Protein AF-A0ABD6XN65-F1 (afdb_monomer_lite)

Radius of gyration: 14.3 Å; chains: 1; bounding box: 35×32×40 Å

Structure (mmCIF, N/CA/C/O backbone):
data_AF-A0ABD6XN65-F1
#
_entry.id   AF-A0ABD6XN65-F1
#
loop_
_atom_site.group_PDB
_atom_site.id
_atom_site.type_symbol
_atom_site.label_atom_id
_atom_site.label_alt_id
_atom_site.label_comp_id
_atom_site.label_asym_id
_atom_site.label_entity_id
_atom_site.label_seq_id
_atom_site.pdbx_PDB_ins_code
_atom_site.Cartn_x
_atom_site.Cartn_y
_atom_site.Cartn_z
_atom_site.occupancy
_atom_site.B_iso_or_equiv
_atom_site.auth_seq_id
_atom_site.auth_comp_id
_atom_site.auth_asym_id
_atom_site.auth_atom_id
_atom_site.pdbx_PDB_model_num
ATOM 1 N N . MET A 1 1 ? -18.682 -6.498 2.756 1.00 56.56 1 MET A N 1
ATOM 2 C CA . MET A 1 1 ? -18.979 -5.204 3.403 1.00 56.56 1 MET A CA 1
ATOM 3 C C . MET A 1 1 ? -17.674 -4.754 4.012 1.00 56.56 1 MET A C 1
ATOM 5 O O . MET A 1 1 ? -17.098 -5.564 4.722 1.00 56.56 1 MET A O 1
ATOM 9 N N . ASN A 1 2 ? -17.198 -3.555 3.678 1.00 70.69 2 ASN A N 1
ATOM 10 C CA . ASN A 1 2 ? -16.018 -2.981 4.320 1.00 70.69 2 ASN A CA 1
ATOM 11 C C . ASN A 1 2 ? -16.346 -2.728 5.795 1.00 70.69 2 ASN A C 1
ATOM 13 O O . ASN A 1 2 ? -17.310 -2.018 6.089 1.00 70.69 2 ASN A O 1
ATOM 17 N N . ASN A 1 3 ? -15.586 -3.336 6.700 1.00 88.25 3 ASN A N 1
ATOM 18 C CA . ASN A 1 3 ? -15.797 -3.186 8.139 1.00 88.25 3 ASN A CA 1
ATOM 19 C C . ASN A 1 3 ? -14.872 -2.128 8.756 1.00 88.25 3 ASN A C 1
ATOM 21 O O . ASN A 1 3 ? -15.049 -1.751 9.918 1.00 88.25 3 ASN A O 1
ATOM 25 N N . ILE A 1 4 ? -13.886 -1.658 7.987 1.00 93.50 4 ILE A N 1
ATOM 26 C CA . ILE A 1 4 ? -12.987 -0.575 8.368 1.00 93.50 4 ILE A CA 1
ATOM 27 C C . ILE A 1 4 ? -13.673 0.751 8.041 1.00 93.50 4 ILE A C 1
ATOM 29 O O . ILE A 1 4 ? -14.127 0.991 6.923 1.00 93.50 4 ILE A O 1
ATOM 33 N N . SER A 1 5 ? -13.741 1.640 9.023 1.00 93.38 5 SER A N 1
ATOM 34 C CA . SER A 1 5 ? -14.416 2.934 8.907 1.00 93.38 5 SER A CA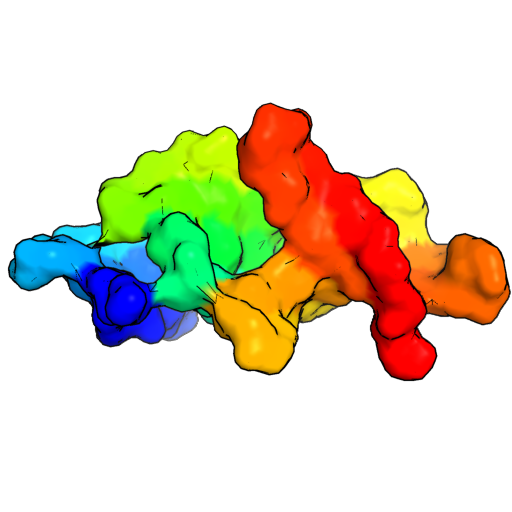 1
ATOM 35 C C . SER A 1 5 ? -13.549 4.059 9.456 1.00 93.38 5 SER A C 1
ATOM 37 O O . SER A 1 5 ? -12.683 3.835 10.296 1.00 93.38 5 SER A O 1
ATOM 39 N N . GLY A 1 6 ? -13.758 5.282 8.966 1.00 92.56 6 GLY A N 1
ATOM 40 C CA . GLY A 1 6 ? -13.104 6.472 9.520 1.00 92.56 6 GLY A CA 1
ATOM 41 C C . GLY A 1 6 ? -11.572 6.466 9.458 1.00 92.56 6 GLY A C 1
ATOM 42 O O . GLY A 1 6 ? -10.951 7.144 10.276 1.00 92.56 6 GLY A O 1
ATOM 43 N N . LEU A 1 7 ? -10.963 5.716 8.525 1.00 95.44 7 LEU A N 1
ATOM 44 C CA . LEU A 1 7 ? -9.510 5.710 8.361 1.00 95.44 7 LEU A CA 1
ATOM 45 C C . LEU A 1 7 ? -9.017 7.135 8.091 1.00 95.44 7 LEU A C 1
ATOM 47 O O . LEU A 1 7 ? -9.386 7.750 7.093 1.00 95.44 7 LEU A O 1
ATOM 51 N N . THR A 1 8 ? -8.160 7.630 8.976 1.00 95.81 8 THR A N 1
ATOM 52 C CA . THR A 1 8 ? -7.618 8.984 8.924 1.00 95.81 8 THR A CA 1
ATOM 53 C C . THR A 1 8 ? -6.123 8.95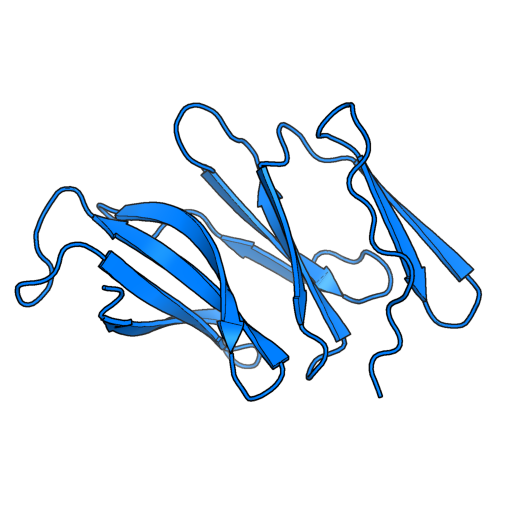2 9.220 1.00 95.81 8 THR A C 1
ATOM 55 O O . THR A 1 8 ? -5.694 8.374 10.219 1.00 95.81 8 THR A O 1
ATOM 58 N N . LEU A 1 9 ? -5.330 9.599 8.364 1.00 95.25 9 LEU A N 1
ATOM 59 C CA . LEU A 1 9 ? -3.932 9.927 8.639 1.00 95.25 9 LEU A CA 1
ATOM 60 C C . LEU A 1 9 ? -3.878 11.257 9.397 1.00 95.25 9 LEU A C 1
ATOM 62 O O . LEU A 1 9 ? -4.410 12.263 8.926 1.00 95.25 9 LEU A O 1
ATOM 66 N N . LEU A 1 10 ? -3.253 11.268 10.572 1.00 92.81 10 LEU A N 1
ATOM 67 C CA . LEU A 1 10 ? -3.107 12.483 11.366 1.00 92.81 10 LEU A CA 1
ATOM 68 C C . LEU A 1 10 ? -2.086 13.441 10.736 1.00 92.81 10 LEU A C 1
ATOM 70 O O . LEU A 1 10 ? -1.177 13.040 10.012 1.00 92.81 10 LEU A O 1
ATOM 74 N N . ALA A 1 11 ? -2.207 14.730 11.067 1.00 84.31 11 ALA A N 1
ATOM 75 C CA . ALA A 1 11 ? -1.371 15.799 10.510 1.00 84.31 11 ALA A CA 1
ATOM 76 C C . ALA A 1 11 ? 0.138 15.625 10.775 1.00 84.31 11 ALA A C 1
ATOM 78 O O . ALA A 1 11 ? 0.957 16.203 10.070 1.00 84.31 11 ALA A O 1
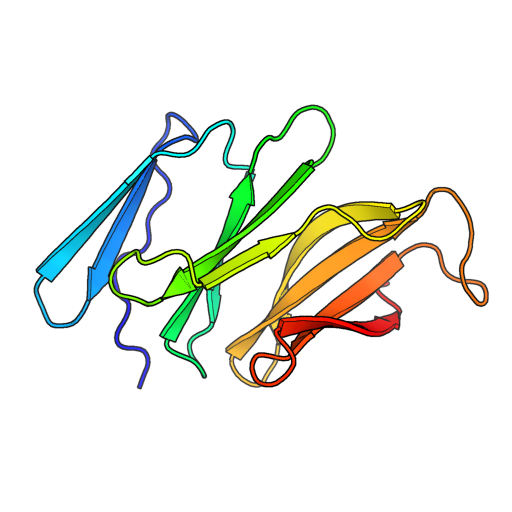ATOM 79 N N . ASN A 1 12 ? 0.506 14.817 11.773 1.00 84.69 12 ASN A N 1
ATOM 80 C CA . ASN A 1 12 ? 1.893 14.475 12.085 1.00 84.69 12 ASN A CA 1
ATOM 81 C C . ASN A 1 12 ? 2.518 13.465 11.102 1.00 84.69 12 ASN A C 1
ATOM 83 O O . ASN A 1 12 ? 3.662 13.070 11.322 1.00 84.69 12 ASN A O 1
ATOM 87 N N . GLN A 1 13 ? 1.757 12.984 10.107 1.00 88.06 13 GLN A N 1
ATOM 88 C CA . GLN A 1 13 ? 2.174 11.987 9.111 1.00 88.06 13 GLN A CA 1
ATOM 89 C C . GLN A 1 13 ? 2.865 10.763 9.722 1.00 88.06 13 GLN A C 1
ATOM 91 O O . GLN A 1 13 ? 3.763 10.164 9.142 1.00 88.06 13 GLN A O 1
ATOM 96 N N . SER A 1 14 ? 2.480 10.400 10.937 1.00 93.31 14 SER A N 1
ATOM 97 C CA . SER A 1 14 ? 3.070 9.273 11.656 1.00 93.31 14 SER A CA 1
ATOM 98 C C . SER A 1 14 ? 2.023 8.440 12.360 1.00 93.31 14 SER A C 1
ATOM 100 O O . SER A 1 14 ? 2.310 7.320 12.747 1.00 93.31 14 SER A O 1
ATOM 102 N N . THR A 1 15 ? 0.792 8.921 12.498 1.00 95.69 15 THR A N 1
ATOM 103 C CA . THR A 1 15 ? -0.263 8.174 13.176 1.00 95.69 15 THR A CA 1
ATOM 104 C C . THR A 1 15 ? -1.470 8.010 12.272 1.00 95.69 15 THR A C 1
ATOM 106 O O . THR A 1 15 ? -1.969 8.984 11.712 1.00 95.69 15 THR A O 1
ATOM 109 N N . ILE A 1 16 ? -1.966 6.781 12.173 1.00 97.31 16 ILE A N 1
ATOM 110 C CA . ILE A 1 16 ? -3.248 6.466 11.546 1.00 97.31 16 ILE A CA 1
ATOM 111 C C . ILE A 1 16 ? -4.250 6.032 12.604 1.00 97.31 16 ILE A C 1
ATOM 113 O O . ILE A 1 16 ? -3.890 5.371 13.580 1.00 97.31 16 ILE A O 1
ATOM 117 N N . GLN A 1 17 ? -5.508 6.399 12.394 1.00 97.31 17 GLN A N 1
ATOM 118 C CA . GLN A 1 17 ? -6.635 6.006 13.232 1.00 97.31 17 GLN A CA 1
ATOM 119 C C . GLN A 1 17 ? -7.744 5.443 12.361 1.00 97.31 17 GLN A C 1
ATOM 121 O O . GLN A 1 17 ? -7.976 5.947 11.264 1.00 97.31 17 GLN A O 1
ATOM 126 N N . TRP A 1 18 ? -8.420 4.404 12.836 1.00 97.69 18 TRP A N 1
ATOM 127 C CA . TRP A 1 18 ? -9.566 3.820 12.148 1.00 97.69 18 TRP A CA 1
ATOM 128 C C . TRP A 1 18 ? -10.491 3.116 13.140 1.00 97.69 18 TRP A C 1
ATOM 130 O O . TRP A 1 18 ? -10.098 2.782 14.255 1.00 97.69 18 TRP A O 1
ATOM 140 N N . GLY A 1 19 ? -11.734 2.899 12.730 1.00 97.00 19 GLY A N 1
ATOM 141 C CA . GLY A 1 19 ? -12.708 2.084 13.440 1.00 97.00 19 GLY A CA 1
ATOM 142 C C . GLY A 1 19 ? -12.861 0.713 12.790 1.00 97.00 19 GLY A C 1
ATOM 143 O O . GLY A 1 19 ? -12.864 0.608 11.563 1.00 97.00 19 GLY A O 1
ATOM 144 N N . PHE A 1 20 ? -13.039 -0.328 13.597 1.00 95.62 20 PHE A N 1
ATOM 145 C CA . PHE A 1 20 ? -13.381 -1.673 13.140 1.00 95.62 20 PHE A CA 1
ATOM 146 C C . PHE A 1 20 ? -14.298 -2.347 14.163 1.00 95.62 20 PHE A C 1
ATOM 148 O O . PHE A 1 20 ? -13.988 -2.381 15.349 1.00 95.62 20 PHE A O 1
ATOM 155 N N . MET A 1 21 ? -15.454 -2.852 13.715 1.00 92.00 21 MET A N 1
ATOM 156 C CA . MET A 1 21 ? -16.453 -3.520 14.574 1.00 92.00 21 MET A CA 1
ATOM 157 C C . MET A 1 21 ? -16.890 -2.702 15.810 1.00 92.00 21 MET A C 1
ATOM 159 O O . MET A 1 21 ? -17.224 -3.259 16.851 1.00 92.00 21 MET A O 1
ATOM 163 N N . GLY A 1 22 ? -16.912 -1.370 15.692 1.00 88.56 22 GLY A N 1
ATOM 164 C CA . GLY A 1 22 ? -17.289 -0.459 16.782 1.00 88.56 22 GLY A CA 1
ATOM 165 C C . GLY A 1 22 ? -16.154 -0.108 17.751 1.00 88.56 22 GLY A C 1
ATOM 166 O O . GLY A 1 22 ? -16.356 0.725 18.631 1.00 88.56 22 GLY A O 1
ATOM 167 N N . GLU A 1 23 ? -14.965 -0.679 17.569 1.00 94.31 23 GLU A N 1
ATOM 168 C CA . GLU A 1 23 ? -13.759 -0.338 18.322 1.00 94.31 23 GLU A CA 1
ATOM 169 C C . GLU A 1 23 ? -12.873 0.626 17.527 1.00 94.31 23 GLU A C 1
ATOM 171 O O . GLU A 1 23 ? -12.837 0.582 16.296 1.00 94.31 23 GLU A O 1
ATOM 176 N N . ALA A 1 24 ? -12.157 1.504 18.230 1.00 96.00 24 ALA A N 1
ATOM 177 C CA . ALA A 1 24 ? -11.206 2.434 17.635 1.00 96.00 24 ALA A CA 1
ATOM 178 C C . ALA A 1 24 ? -9.775 1.909 17.789 1.00 96.00 24 ALA A C 1
ATOM 180 O O . ALA A 1 24 ? -9.349 1.539 18.883 1.00 96.00 24 ALA A O 1
ATOM 181 N N . PHE A 1 25 ? -9.025 1.940 16.696 1.00 97.38 25 PHE A N 1
ATOM 182 C CA . PHE A 1 25 ? -7.641 1.504 16.616 1.00 97.38 25 PHE A CA 1
ATOM 183 C C . PHE A 1 25 ? -6.744 2.666 16.200 1.00 97.38 25 PHE A C 1
ATOM 185 O O . PHE A 1 25 ? -7.155 3.592 15.496 1.00 97.38 25 PHE A O 1
ATOM 192 N N . THR A 1 26 ? -5.494 2.607 16.647 1.00 96.88 26 THR A N 1
ATOM 193 C CA . THR A 1 26 ? -4.461 3.582 16.311 1.00 96.88 26 THR A CA 1
ATOM 194 C C . THR A 1 26 ? -3.146 2.859 16.079 1.00 96.88 26 THR A C 1
ATOM 196 O O . THR A 1 26 ? -2.819 1.908 16.790 1.00 96.88 26 THR A O 1
ATOM 199 N N . LEU A 1 27 ? -2.370 3.324 15.106 1.00 96.75 27 LEU A N 1
ATOM 200 C CA . LEU A 1 27 ? -1.028 2.818 14.840 1.00 96.75 27 LEU A CA 1
ATOM 201 C C . LEU A 1 27 ? -0.106 3.984 14.513 1.00 96.75 27 LEU A C 1
ATOM 203 O O . LEU A 1 27 ? -0.455 4.844 13.706 1.00 96.75 27 LEU A O 1
ATOM 207 N N . THR A 1 28 ? 1.071 3.988 15.137 1.00 96.12 28 THR A N 1
ATOM 208 C CA . THR A 1 28 ? 2.118 4.973 14.869 1.00 96.12 28 THR A CA 1
ATOM 209 C C . THR A 1 28 ? 3.266 4.320 14.104 1.00 96.12 28 THR A C 1
ATOM 211 O O . THR A 1 28 ? 3.813 3.309 14.541 1.00 96.12 28 THR A O 1
ATOM 214 N N . LEU A 1 29 ? 3.631 4.915 12.973 1.00 94.44 29 LEU A N 1
ATOM 215 C CA . LEU A 1 29 ? 4.728 4.549 12.083 1.00 94.44 29 LEU A CA 1
ATOM 216 C C . LEU A 1 29 ? 5.531 5.806 11.721 1.00 94.44 29 LEU A C 1
ATOM 218 O O . LEU A 1 29 ? 5.092 6.929 11.948 1.00 94.44 29 LEU A O 1
ATOM 222 N N . SER A 1 30 ? 6.731 5.636 11.175 1.00 93.12 30 SER A N 1
ATOM 223 C CA . SER A 1 30 ? 7.587 6.771 10.817 1.00 93.12 30 SER A CA 1
ATOM 224 C C . SER A 1 30 ? 7.327 7.211 9.381 1.00 93.12 30 SER A C 1
ATOM 226 O O . SER A 1 30 ? 7.413 6.378 8.486 1.00 93.12 30 SER A O 1
ATOM 228 N N . GLY A 1 31 ? 7.066 8.502 9.156 1.00 94.38 31 GLY A N 1
ATOM 229 C CA . GLY A 1 31 ? 7.018 9.099 7.815 1.00 94.38 31 GLY A CA 1
ATOM 230 C C . GLY A 1 31 ? 6.008 8.435 6.878 1.00 94.38 31 GLY A C 1
ATOM 231 O O . GLY A 1 31 ? 6.388 7.968 5.807 1.00 94.38 31 GLY A O 1
ATOM 232 N N . ILE A 1 32 ? 4.745 8.352 7.299 1.00 97.38 32 ILE A N 1
ATOM 233 C CA . ILE A 1 32 ? 3.640 7.824 6.496 1.00 97.38 32 ILE A CA 1
ATOM 234 C C . ILE A 1 32 ? 3.381 8.765 5.318 1.00 97.38 32 ILE A C 1
ATOM 236 O O . ILE A 1 32 ? 3.035 9.932 5.503 1.00 97.38 32 ILE A O 1
ATOM 240 N N . ASP A 1 33 ? 3.507 8.227 4.111 1.00 97.06 33 ASP A N 1
ATOM 241 C CA . ASP A 1 33 ? 3.210 8.928 2.866 1.00 97.06 33 ASP A CA 1
ATOM 242 C C . ASP A 1 33 ? 1.745 8.768 2.466 1.00 97.06 33 ASP A C 1
ATOM 244 O O . ASP A 1 33 ? 1.040 9.743 2.206 1.00 97.06 33 ASP A O 1
ATOM 248 N N . GLN A 1 34 ? 1.271 7.522 2.452 1.00 97.56 34 GLN A N 1
ATOM 249 C CA . GLN A 1 34 ? -0.067 7.194 1.989 1.00 97.56 34 GLN A CA 1
ATOM 250 C C . GLN A 1 34 ? -0.625 5.987 2.729 1.00 97.56 34 GLN A C 1
ATOM 252 O O . GLN A 1 34 ? 0.095 5.065 3.109 1.00 97.56 34 GLN A O 1
ATOM 257 N N . VAL A 1 35 ? -1.945 5.984 2.891 1.00 97.94 35 VAL A N 1
ATOM 258 C CA . VAL A 1 35 ? -2.690 4.903 3.524 1.00 97.94 35 VAL A CA 1
ATOM 259 C C . VAL A 1 35 ? -3.939 4.632 2.706 1.00 97.94 35 VAL A C 1
ATOM 261 O O . VAL A 1 35 ? -4.656 5.576 2.378 1.00 97.94 35 VAL A O 1
ATOM 264 N N . LEU A 1 36 ? -4.212 3.369 2.384 1.00 97.88 36 LEU A N 1
ATOM 265 C CA . LEU A 1 36 ? -5.439 2.961 1.701 1.00 97.88 36 LEU A CA 1
ATOM 266 C C . LEU A 1 36 ? -6.031 1.703 2.332 1.00 97.88 36 LEU A C 1
ATOM 268 O O . LEU A 1 36 ? -5.308 0.828 2.809 1.00 97.88 36 LEU A O 1
ATOM 272 N N . VAL A 1 37 ? -7.360 1.618 2.304 1.00 97.62 37 VAL A N 1
ATOM 273 C CA . VAL A 1 37 ? -8.099 0.417 2.699 1.00 97.62 37 VAL A CA 1
ATOM 274 C C . VAL A 1 37 ? -8.290 -0.470 1.479 1.00 97.62 37 VAL A C 1
ATOM 276 O O . VAL A 1 37 ? -8.768 -0.018 0.440 1.00 97.62 37 VAL A O 1
ATOM 279 N N . ASP A 1 38 ? -7.960 -1.743 1.641 1.00 96.81 38 ASP A N 1
ATOM 280 C CA . ASP A 1 38 ? -8.410 -2.803 0.758 1.00 96.81 38 ASP A CA 1
ATOM 281 C C . ASP A 1 38 ? -9.734 -3.354 1.283 1.00 96.81 38 ASP A C 1
ATOM 283 O O . ASP A 1 38 ? -9.777 -4.184 2.195 1.00 96.81 38 ASP A O 1
ATOM 287 N N . GLU A 1 39 ? -10.833 -2.847 0.732 1.00 93.62 39 GLU A N 1
ATOM 288 C CA . GLU A 1 39 ? -12.175 -3.157 1.230 1.00 93.62 39 GLU A CA 1
ATOM 289 C C . GLU A 1 39 ? -12.577 -4.606 0.956 1.00 93.62 39 GLU A C 1
ATOM 291 O O . GLU A 1 39 ? -13.440 -5.159 1.636 1.00 93.62 39 GLU A O 1
ATOM 296 N N . SER A 1 40 ? -11.978 -5.220 -0.066 1.00 93.06 40 SER A N 1
ATOM 297 C CA . SER A 1 40 ? -12.293 -6.594 -0.449 1.00 93.06 40 SER A CA 1
ATOM 298 C C . SER A 1 40 ? -11.746 -7.614 0.556 1.00 93.06 40 SER A C 1
ATOM 300 O O . SER A 1 40 ? -12.307 -8.703 0.697 1.00 93.06 40 SER A O 1
ATOM 302 N N . ARG A 1 41 ? -10.672 -7.248 1.272 1.00 93.94 41 ARG A N 1
ATOM 303 C CA . ARG A 1 41 ? -9.913 -8.127 2.173 1.00 93.94 41 ARG A CA 1
ATOM 304 C C . ARG A 1 41 ? -9.849 -7.636 3.623 1.00 93.94 41 ARG A C 1
ATOM 306 O O . ARG A 1 41 ? -9.222 -8.307 4.439 1.00 93.94 41 ARG A O 1
ATOM 313 N N . ASP A 1 42 ? -10.478 -6.502 3.946 1.00 94.44 42 ASP A N 1
ATOM 314 C CA . ASP A 1 42 ? -10.387 -5.828 5.254 1.00 94.44 42 ASP A CA 1
ATOM 315 C C . ASP A 1 42 ? -8.913 -5.625 5.698 1.00 94.44 42 ASP A C 1
ATOM 317 O O . ASP A 1 42 ? -8.520 -5.906 6.839 1.00 94.44 42 ASP A O 1
ATOM 321 N N . LEU A 1 43 ? -8.073 -5.150 4.768 1.00 97.19 43 LEU A N 1
ATOM 322 C CA . LEU A 1 43 ? -6.660 -4.830 5.010 1.00 97.19 43 LEU A CA 1
ATOM 323 C C . LEU A 1 43 ? -6.416 -3.324 4.914 1.00 97.19 43 LEU A C 1
ATOM 325 O O . LEU A 1 43 ? -7.115 -2.613 4.195 1.00 97.19 43 LEU A O 1
ATOM 329 N N . ILE A 1 44 ? -5.376 -2.843 5.592 1.00 98.31 44 ILE A N 1
ATOM 330 C CA . ILE A 1 44 ? -4.887 -1.469 5.446 1.00 98.31 44 ILE A CA 1
ATOM 331 C C . ILE A 1 44 ? -3.452 -1.535 4.937 1.00 98.31 44 ILE A C 1
ATOM 333 O O . ILE A 1 44 ? -2.595 -2.199 5.525 1.00 98.31 44 ILE A O 1
ATOM 337 N N . PHE A 1 45 ? -3.214 -0.843 3.829 1.00 98.56 45 PHE A N 1
ATOM 338 C CA . PHE A 1 45 ? -1.916 -0.704 3.191 1.00 98.56 45 PHE A CA 1
ATOM 339 C C . PHE A 1 45 ? -1.346 0.660 3.546 1.00 98.56 45 PHE A C 1
ATOM 341 O O . PHE A 1 45 ? -2.051 1.668 3.478 1.00 98.56 45 PHE A O 1
ATOM 348 N N . ILE A 1 46 ? -0.076 0.683 3.929 1.00 98.56 46 ILE A N 1
ATOM 349 C CA . ILE A 1 46 ? 0.602 1.872 4.429 1.00 98.56 46 ILE A CA 1
ATOM 350 C C . ILE A 1 46 ? 1.940 1.981 3.708 1.00 98.56 46 ILE A C 1
ATOM 352 O O . ILE A 1 46 ? 2.788 1.104 3.862 1.00 98.56 46 ILE A O 1
ATOM 356 N N . LEU A 1 47 ? 2.131 3.051 2.942 1.00 98.56 47 LEU A N 1
ATOM 357 C CA . LEU A 1 47 ? 3.454 3.470 2.494 1.00 98.56 47 LEU A CA 1
ATOM 358 C C . LEU A 1 47 ? 4.051 4.371 3.568 1.00 98.56 47 LEU A C 1
ATOM 360 O O . LEU A 1 47 ? 3.460 5.394 3.922 1.00 98.56 47 LEU A O 1
ATOM 364 N N . ASP A 1 48 ? 5.198 3.980 4.107 1.00 97.44 48 ASP A N 1
ATOM 365 C CA . ASP A 1 48 ? 5.873 4.696 5.180 1.00 97.44 48 ASP A CA 1
ATOM 366 C C . ASP A 1 48 ? 7.394 4.737 4.989 1.00 97.44 48 ASP A C 1
ATOM 368 O O . ASP A 1 48 ? 7.923 4.326 3.954 1.00 97.44 48 ASP A O 1
ATOM 372 N N . GLN A 1 4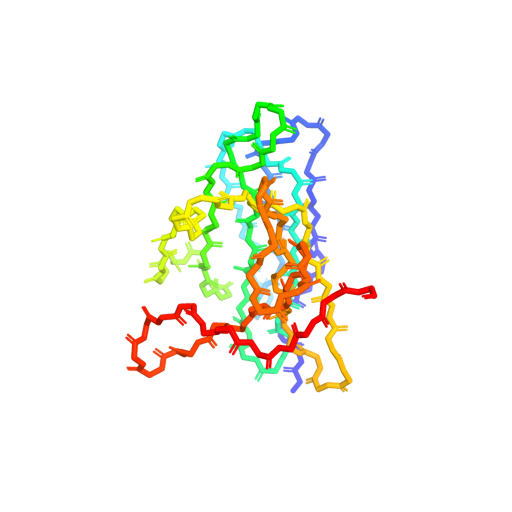9 ? 8.090 5.316 5.970 1.00 96.69 49 GLN A N 1
ATOM 373 C CA . GLN A 1 49 ? 9.516 5.640 5.895 1.00 96.69 49 GLN A CA 1
ATOM 374 C C . GLN A 1 49 ? 9.842 6.519 4.683 1.00 96.69 49 GLN A C 1
ATOM 376 O O . GLN A 1 49 ? 10.818 6.299 3.976 1.00 96.69 49 GLN A O 1
ATOM 381 N N . LYS A 1 50 ? 8.987 7.508 4.411 1.00 93.75 50 LYS A N 1
ATOM 382 C CA . LYS A 1 50 ? 9.192 8.415 3.289 1.00 93.75 50 LYS A CA 1
ATOM 383 C C . LYS A 1 50 ? 10.386 9.335 3.530 1.00 93.75 50 LYS A C 1
ATOM 385 O O . LYS A 1 50 ? 10.341 10.187 4.417 1.00 93.75 50 LYS A O 1
ATOM 390 N N . GLU A 1 51 ? 11.378 9.233 2.653 1.00 90.06 51 GLU A N 1
ATOM 391 C CA . GLU A 1 51 ? 12.352 10.297 2.412 1.00 90.06 51 GLU A CA 1
ATOM 392 C C . GLU A 1 51 ? 12.004 11.020 1.102 1.00 90.06 51 GLU A C 1
ATOM 394 O O . GLU A 1 51 ? 11.168 11.925 1.080 1.00 90.06 51 GLU A O 1
ATOM 399 N N . SER A 1 52 ? 12.589 10.582 -0.016 1.00 92.25 52 SER A N 1
ATOM 400 C CA . SER A 1 52 ? 12.204 11.033 -1.361 1.00 92.25 52 SER A CA 1
ATOM 401 C C . SER A 1 52 ? 11.009 10.241 -1.900 1.00 92.25 52 SER A C 1
ATOM 403 O O . SER A 1 52 ? 10.035 10.823 -2.381 1.00 92.25 52 SER A O 1
ATOM 405 N N . LEU A 1 53 ? 11.070 8.919 -1.752 1.00 96.06 53 LEU A N 1
ATOM 406 C CA . LEU A 1 53 ? 10.008 7.952 -1.997 1.00 96.06 53 LEU A CA 1
ATOM 407 C C . LEU A 1 53 ? 9.825 7.083 -0.742 1.00 96.06 53 LEU A C 1
ATOM 409 O O . LEU A 1 53 ? 10.751 6.994 0.067 1.00 96.06 53 LEU A O 1
ATOM 413 N N . PRO A 1 54 ? 8.656 6.452 -0.549 1.00 97.62 54 PRO A N 1
ATOM 414 C CA . PRO A 1 54 ? 8.465 5.485 0.525 1.00 97.62 54 PRO A CA 1
ATOM 415 C C . PRO A 1 54 ? 9.402 4.283 0.390 1.00 97.62 54 PRO A C 1
ATOM 417 O O . PRO A 1 54 ? 9.502 3.665 -0.673 1.00 97.62 54 PRO A O 1
ATOM 420 N N . GLU A 1 55 ? 10.055 3.922 1.489 1.00 97.44 55 GLU A N 1
ATOM 421 C CA . GLU A 1 55 ? 11.000 2.799 1.539 1.00 97.44 55 GLU A CA 1
ATOM 422 C C . GLU A 1 55 ? 10.367 1.516 2.073 1.00 97.44 55 GLU A C 1
ATOM 424 O O . GLU A 1 55 ? 10.964 0.436 2.009 1.00 97.44 55 GLU A O 1
ATOM 429 N N . ARG A 1 56 ? 9.136 1.614 2.583 1.00 98.19 56 ARG A N 1
ATOM 430 C CA . ARG A 1 56 ? 8.427 0.475 3.138 1.00 98.19 56 ARG A CA 1
ATOM 431 C C . ARG A 1 56 ? 6.942 0.504 2.807 1.00 98.19 56 ARG A C 1
ATOM 433 O O . ARG A 1 56 ? 6.273 1.531 2.877 1.00 98.19 56 ARG A O 1
ATOM 440 N N . LEU A 1 57 ? 6.440 -0.679 2.469 1.00 98.69 57 LEU A N 1
ATOM 441 C CA . LEU A 1 57 ? 5.023 -0.995 2.428 1.00 98.69 57 LEU A CA 1
ATOM 442 C C . LEU A 1 57 ? 4.700 -1.892 3.620 1.00 98.69 57 LEU A C 1
ATOM 444 O O . LEU A 1 57 ? 5.164 -3.032 3.682 1.00 98.69 57 LEU A O 1
ATOM 448 N N . THR A 1 58 ? 3.870 -1.403 4.532 1.00 98.44 58 THR A N 1
ATOM 449 C CA . THR A 1 58 ? 3.335 -2.173 5.656 1.00 98.44 58 THR A CA 1
ATOM 450 C C . THR A 1 58 ? 1.885 -2.552 5.371 1.00 98.44 58 THR A C 1
ATOM 452 O O . THR A 1 58 ? 1.074 -1.701 5.011 1.00 98.44 58 THR A O 1
ATOM 455 N N . ILE A 1 59 ? 1.546 -3.830 5.548 1.00 98.38 59 ILE A N 1
ATOM 456 C CA . ILE A 1 59 ? 0.176 -4.339 5.409 1.00 98.38 59 ILE A CA 1
ATOM 457 C C . ILE A 1 59 ? -0.284 -4.843 6.770 1.00 98.38 59 ILE A C 1
ATOM 459 O O . ILE A 1 59 ? 0.332 -5.744 7.350 1.00 98.38 59 ILE A O 1
ATOM 463 N N . ILE A 1 60 ? -1.375 -4.275 7.273 1.00 98.25 60 ILE A N 1
ATOM 464 C CA . ILE A 1 60 ? -2.005 -4.676 8.532 1.00 98.25 60 ILE A CA 1
ATOM 465 C C . ILE A 1 60 ? -3.410 -5.214 8.264 1.00 98.25 60 ILE A C 1
ATOM 467 O O . ILE A 1 60 ? -4.059 -4.854 7.281 1.00 98.25 60 ILE A O 1
ATOM 471 N N . ASN A 1 61 ? -3.893 -6.070 9.158 1.00 97.06 61 ASN A N 1
ATOM 472 C CA . ASN A 1 61 ? -5.316 -6.388 9.201 1.00 97.06 61 ASN A CA 1
ATOM 473 C C . ASN A 1 61 ? -6.113 -5.254 9.875 1.00 97.06 61 ASN A C 1
ATOM 475 O O . ASN A 1 61 ? -5.544 -4.348 10.487 1.00 97.06 61 ASN A O 1
ATOM 479 N N . ALA A 1 62 ? -7.441 -5.352 9.834 1.00 96.06 62 ALA A N 1
ATOM 480 C CA . ALA A 1 62 ? -8.346 -4.381 10.447 1.00 96.06 62 ALA A CA 1
ATOM 481 C C . ALA A 1 62 ? -8.183 -4.180 11.972 1.00 96.06 62 ALA A C 1
ATOM 483 O O . ALA A 1 62 ? -8.699 -3.210 12.513 1.00 96.06 62 ALA A O 1
ATOM 484 N N . GLN A 1 63 ? -7.466 -5.062 12.675 1.00 96.31 63 GLN A N 1
ATOM 485 C CA . GLN A 1 63 ? -7.186 -4.948 14.116 1.00 96.31 63 GLN A CA 1
ATOM 486 C C . GLN A 1 63 ? -5.797 -4.353 14.400 1.00 96.31 63 GLN A C 1
ATOM 488 O O . GLN A 1 63 ? -5.364 -4.304 15.548 1.00 96.31 63 GLN A O 1
ATOM 493 N N . GLY A 1 64 ? -5.062 -3.940 13.364 1.00 96.12 64 GLY A N 1
ATOM 494 C CA . GLY A 1 64 ? -3.741 -3.322 13.501 1.00 96.12 64 GLY A CA 1
ATOM 495 C C . GLY A 1 64 ? -2.584 -4.312 13.585 1.00 96.12 64 GLY A C 1
ATOM 496 O O . GLY A 1 64 ? -1.438 -3.900 13.763 1.00 96.12 64 GLY A O 1
ATOM 497 N N . LYS A 1 65 ? -2.838 -5.617 13.430 1.00 96.94 65 LYS A N 1
ATOM 498 C CA . LYS A 1 65 ? -1.770 -6.617 13.372 1.00 96.94 65 LYS A CA 1
ATOM 499 C C . LYS A 1 65 ? -1.050 -6.511 12.032 1.00 96.94 65 LYS A C 1
ATOM 501 O O . LYS A 1 65 ? -1.670 -6.704 10.988 1.00 96.94 65 LYS A O 1
ATOM 506 N N . ILE A 1 66 ? 0.263 -6.295 12.076 1.00 97.19 66 ILE A N 1
ATOM 507 C CA . ILE A 1 66 ? 1.131 -6.366 10.896 1.00 97.19 66 ILE A CA 1
ATOM 508 C C . ILE A 1 66 ? 1.110 -7.798 10.359 1.00 97.19 66 ILE A C 1
ATOM 510 O O . ILE A 1 66 ? 1.452 -8.748 11.067 1.00 97.19 66 ILE A O 1
ATOM 514 N N . LEU A 1 67 ? 0.680 -7.941 9.110 1.00 97.56 67 LEU A N 1
ATOM 515 C CA . LEU A 1 67 ? 0.706 -9.200 8.373 1.00 97.56 67 LEU A CA 1
ATOM 516 C C . LEU A 1 67 ? 1.993 -9.318 7.561 1.00 97.56 67 LEU A C 1
ATOM 518 O O . LEU A 1 67 ? 2.605 -10.385 7.533 1.00 97.56 67 LEU A O 1
ATOM 522 N N . SER A 1 68 ? 2.404 -8.211 6.939 1.00 97.69 68 SER A N 1
ATOM 523 C CA . SER A 1 68 ? 3.520 -8.185 6.000 1.00 97.69 68 SER A CA 1
ATOM 524 C C . SER A 1 68 ? 4.203 -6.823 5.985 1.00 97.69 68 SER A C 1
ATOM 526 O O . SER A 1 68 ? 3.580 -5.793 6.242 1.00 97.69 68 SER A O 1
ATOM 528 N N . SER A 1 69 ? 5.484 -6.833 5.632 1.00 97.69 69 SER A N 1
ATOM 529 C CA . SER A 1 69 ? 6.284 -5.641 5.373 1.00 97.69 69 SER A CA 1
ATOM 530 C C . SER A 1 69 ? 7.175 -5.916 4.170 1.00 97.69 69 SER A C 1
ATOM 532 O O . SER A 1 69 ? 7.826 -6.959 4.124 1.00 97.69 69 SER A O 1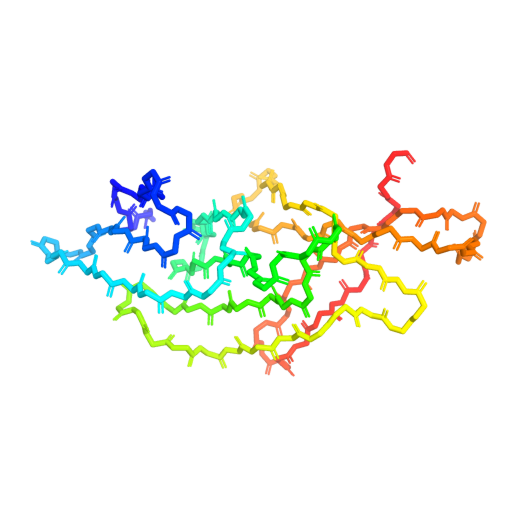
ATOM 534 N N . PHE A 1 70 ? 7.223 -4.985 3.223 1.00 98.44 70 PHE A N 1
ATOM 535 C CA . PHE A 1 70 ? 8.011 -5.111 1.999 1.00 98.44 70 PHE A CA 1
ATOM 536 C C . PHE A 1 70 ? 8.873 -3.875 1.776 1.00 98.44 70 PHE A C 1
ATOM 538 O O . PHE A 1 70 ? 8.437 -2.757 2.044 1.00 98.44 70 PHE A O 1
ATOM 545 N N . SER A 1 71 ? 10.066 -4.096 1.234 1.00 97.69 71 SER A N 1
ATOM 546 C CA . SER A 1 71 ? 10.848 -3.064 0.553 1.00 97.69 71 SER A CA 1
ATOM 547 C C . SER A 1 71 ? 10.405 -2.962 -0.914 1.00 97.69 71 SER A C 1
ATOM 549 O O . SER A 1 71 ? 9.779 -3.904 -1.421 1.00 97.69 71 SER A O 1
ATOM 551 N N . PRO A 1 72 ? 10.711 -1.851 -1.608 1.00 96.44 72 PRO A N 1
ATOM 552 C CA . PRO A 1 72 ? 10.481 -1.740 -3.039 1.00 96.44 72 PRO A CA 1
ATOM 553 C C . PRO A 1 72 ? 11.128 -2.894 -3.819 1.00 96.44 72 PRO A C 1
ATOM 555 O O . PRO A 1 72 ? 12.143 -3.437 -3.376 1.00 96.44 72 PRO A O 1
ATOM 558 N N . PRO A 1 73 ? 10.579 -3.270 -4.988 1.00 93.94 73 PRO A N 1
ATOM 559 C CA . PRO A 1 73 ? 11.238 -4.215 -5.883 1.00 93.94 73 PRO A CA 1
ATOM 560 C C . PRO A 1 73 ? 12.626 -3.721 -6.310 1.00 93.94 73 PRO A C 1
ATOM 562 O O . PRO A 1 73 ? 12.833 -2.518 -6.470 1.00 93.94 73 PRO A O 1
ATOM 565 N N . ASP A 1 74 ? 13.548 -4.647 -6.577 1.00 91.25 74 ASP A N 1
ATOM 566 C CA . ASP A 1 74 ? 14.917 -4.320 -6.989 1.00 91.25 74 ASP A CA 1
ATOM 567 C C . ASP A 1 74 ? 14.954 -3.352 -8.185 1.00 91.25 74 ASP A C 1
ATOM 569 O O . ASP A 1 74 ? 14.340 -3.587 -9.229 1.00 91.25 74 ASP A O 1
ATOM 573 N N . GLY A 1 75 ? 15.694 -2.250 -8.035 1.00 90.81 75 GLY A N 1
ATOM 574 C CA . GLY A 1 75 ? 15.826 -1.205 -9.059 1.00 90.81 75 GLY A CA 1
ATOM 575 C C . GLY A 1 75 ? 14.617 -0.270 -9.198 1.00 90.81 75 GLY A C 1
ATOM 576 O O . GLY A 1 75 ? 14.639 0.623 -10.056 1.00 90.81 75 GLY A O 1
ATOM 577 N N . GLY A 1 76 ? 13.585 -0.459 -8.371 1.00 93.25 76 GLY A N 1
ATOM 578 C CA . GLY A 1 76 ? 12.397 0.381 -8.299 1.00 93.25 76 GLY A CA 1
ATOM 579 C C . GLY A 1 76 ? 12.217 1.064 -6.944 1.00 93.25 76 GLY A C 1
ATOM 580 O O . GLY A 1 76 ? 12.911 0.772 -5.974 1.00 93.25 76 GLY A O 1
ATOM 581 N N . GLY A 1 77 ? 11.263 1.987 -6.889 1.00 96.56 77 GLY A N 1
ATOM 582 C CA . GLY A 1 77 ? 10.789 2.645 -5.675 1.00 96.56 77 GLY A CA 1
ATOM 583 C C . GLY A 1 77 ? 9.269 2.564 -5.593 1.00 96.56 77 GLY A C 1
ATOM 584 O O . GLY A 1 77 ? 8.595 2.570 -6.627 1.00 96.56 77 GLY A O 1
ATOM 585 N N . PHE A 1 78 ? 8.714 2.500 -4.381 1.00 98.00 78 PHE A N 1
ATOM 586 C CA . PHE A 1 78 ? 7.280 2.721 -4.208 1.00 98.00 78 PHE A CA 1
ATOM 587 C C . PHE A 1 78 ? 6.960 4.168 -4.578 1.00 98.00 78 PHE A C 1
ATOM 589 O O . PHE A 1 78 ? 7.686 5.072 -4.178 1.00 98.00 78 PHE A O 1
ATOM 596 N N . TYR A 1 79 ? 5.904 4.394 -5.358 1.00 96.94 79 TYR A N 1
ATOM 597 C CA . TYR A 1 79 ? 5.533 5.741 -5.786 1.00 96.94 79 TYR A CA 1
ATOM 598 C C . TYR A 1 79 ? 4.219 6.198 -5.159 1.00 96.94 79 TYR A C 1
ATOM 600 O O . TYR A 1 79 ? 4.197 7.185 -4.434 1.00 96.94 79 TYR A O 1
ATOM 608 N N . TYR A 1 80 ? 3.139 5.463 -5.405 1.00 97.62 80 TYR A N 1
ATOM 609 C CA . TYR A 1 80 ? 1.852 5.660 -4.743 1.00 97.62 80 TYR A CA 1
ATOM 610 C C . TYR A 1 80 ? 1.037 4.366 -4.812 1.00 97.62 80 TYR A C 1
ATOM 612 O O . TYR A 1 80 ? 1.426 3.378 -5.434 1.00 97.62 80 TYR A O 1
ATOM 620 N N . MET A 1 81 ? -0.122 4.372 -4.177 1.00 98.12 81 MET A N 1
ATOM 621 C CA . MET A 1 81 ? -1.118 3.318 -4.197 1.00 98.12 81 MET A CA 1
ATOM 622 C C . MET A 1 81 ? -2.431 3.851 -4.760 1.00 98.12 81 MET A C 1
ATOM 624 O O . MET A 1 81 ? -2.785 5.022 -4.594 1.00 98.12 81 MET A O 1
ATOM 628 N N . THR A 1 82 ? -3.181 2.966 -5.399 1.00 97.25 82 THR A N 1
ATOM 629 C CA . THR A 1 82 ? -4.527 3.235 -5.904 1.00 97.25 82 THR A CA 1
ATOM 630 C C . THR A 1 82 ? -5.440 2.058 -5.590 1.00 97.25 82 THR A C 1
ATOM 632 O O . THR A 1 82 ? -4.980 1.010 -5.142 1.00 97.25 82 THR A O 1
ATOM 635 N N . VAL A 1 83 ? -6.737 2.227 -5.817 1.00 96.12 83 VAL A N 1
ATOM 636 C CA . VAL A 1 83 ? -7.739 1.179 -5.628 1.00 96.12 83 VAL A CA 1
ATOM 637 C C . VAL A 1 83 ? -8.328 0.807 -6.980 1.00 96.12 83 VAL A C 1
ATOM 639 O O . VAL A 1 83 ? -8.694 1.680 -7.769 1.00 96.12 83 VAL A O 1
ATOM 642 N N . ASP A 1 84 ? -8.415 -0.489 -7.256 1.00 94.44 84 ASP A N 1
ATOM 643 C CA . ASP A 1 84 ? -8.974 -0.997 -8.502 1.00 94.44 84 ASP A CA 1
ATOM 644 C C . ASP A 1 84 ? -10.518 -1.086 -8.469 1.00 94.44 84 ASP A C 1
ATOM 646 O O . ASP A 1 84 ? -11.195 -0.741 -7.496 1.00 94.44 84 ASP A O 1
ATOM 650 N N . SER A 1 85 ? -11.105 -1.587 -9.560 1.00 93.19 85 SER A N 1
ATOM 651 C CA . SER A 1 85 ? -12.559 -1.791 -9.660 1.00 93.19 85 SER A CA 1
ATOM 652 C C . SER A 1 85 ? -13.133 -2.792 -8.646 1.00 93.19 85 SER A C 1
ATOM 654 O O . SER A 1 85 ? -14.323 -2.724 -8.338 1.00 93.19 85 SER A O 1
ATOM 656 N N . LYS A 1 86 ? -12.307 -3.705 -8.119 1.00 93.31 86 LYS A N 1
ATOM 657 C CA . LYS A 1 86 ? -12.679 -4.711 -7.118 1.00 93.31 86 LYS A CA 1
ATOM 658 C C . LYS A 1 86 ? -12.485 -4.223 -5.686 1.00 93.31 86 LYS A C 1
ATOM 660 O O . LYS A 1 86 ? -12.773 -4.976 -4.760 1.00 93.31 86 LYS A O 1
ATOM 665 N N . LYS A 1 87 ? -12.065 -2.968 -5.508 1.00 94.31 87 LYS A N 1
ATOM 666 C CA . LYS A 1 87 ? -11.705 -2.390 -4.211 1.00 94.31 87 LYS A CA 1
ATOM 667 C C . LYS A 1 87 ? -10.451 -3.015 -3.592 1.00 94.31 87 LYS A C 1
ATOM 669 O O . LYS A 1 87 ? -10.287 -2.975 -2.374 1.00 94.31 87 LYS A O 1
ATOM 674 N N . GLU A 1 88 ? -9.572 -3.557 -4.432 1.00 95.94 88 GLU A N 1
ATOM 675 C CA . GLU A 1 88 ? -8.250 -4.031 -4.041 1.00 95.94 88 GLU A CA 1
ATOM 676 C C . GLU A 1 88 ? -7.217 -2.913 -4.190 1.00 95.94 88 GLU A C 1
ATOM 678 O O . GLU A 1 88 ? -7.235 -2.147 -5.159 1.00 95.94 88 GLU A O 1
ATOM 683 N N . VAL A 1 89 ? -6.292 -2.826 -3.235 1.00 97.81 89 VAL A N 1
ATOM 684 C CA . VAL A 1 89 ? -5.173 -1.885 -3.320 1.00 97.81 89 VAL A CA 1
ATOM 685 C C . VAL A 1 89 ? -4.137 -2.405 -4.316 1.00 97.81 89 VAL A C 1
ATOM 687 O O . VAL A 1 89 ? -3.637 -3.529 -4.206 1.00 97.81 89 VAL A O 1
ATOM 690 N N . LEU A 1 90 ? -3.784 -1.545 -5.269 1.00 98.00 90 LEU A N 1
ATOM 691 C CA . LEU A 1 90 ? -2.653 -1.703 -6.172 1.00 98.00 90 LEU A CA 1
ATOM 692 C C . LEU A 1 90 ? -1.529 -0.762 -5.750 1.00 98.00 90 LEU A C 1
ATOM 694 O O . LEU A 1 90 ? -1.765 0.398 -5.413 1.00 98.00 90 LEU A O 1
ATOM 698 N N . ILE A 1 91 ? -0.301 -1.258 -5.823 1.00 98.31 91 ILE A N 1
ATOM 699 C CA . ILE A 1 91 ? 0.915 -0.510 -5.526 1.00 98.31 91 ILE A CA 1
ATOM 700 C C . ILE A 1 91 ? 1.566 -0.137 -6.849 1.00 98.31 91 ILE A C 1
ATOM 702 O O . ILE A 1 91 ? 1.817 -1.007 -7.679 1.00 98.31 91 ILE A O 1
ATOM 706 N N . VAL A 1 92 ? 1.843 1.141 -7.058 1.00 97.94 92 VAL A N 1
ATOM 707 C CA . VAL A 1 92 ? 2.575 1.615 -8.229 1.00 97.94 92 VAL A CA 1
ATOM 708 C C . VAL A 1 92 ? 4.035 1.786 -7.846 1.00 97.94 92 VAL A C 1
ATOM 710 O O . VAL A 1 92 ? 4.364 2.550 -6.937 1.00 97.94 92 VAL A O 1
ATOM 713 N N . CYS A 1 93 ? 4.904 1.068 -8.552 1.00 96.94 93 CYS A N 1
ATOM 714 C CA . CYS A 1 93 ? 6.348 1.212 -8.431 1.00 96.94 93 CYS A CA 1
ATOM 715 C C . CYS A 1 93 ? 6.910 1.878 -9.686 1.00 96.94 93 CYS A C 1
ATOM 717 O O . CYS A 1 93 ? 6.544 1.501 -10.803 1.00 96.94 93 CYS A O 1
ATOM 719 N N . VAL A 1 94 ? 7.825 2.822 -9.485 1.00 95.50 94 VAL A N 1
ATOM 720 C CA . VAL A 1 94 ? 8.597 3.489 -10.540 1.00 95.50 94 VAL A CA 1
ATOM 721 C C . VAL A 1 94 ? 9.998 2.894 -10.592 1.00 95.50 94 VAL A C 1
ATOM 723 O O . VAL A 1 94 ? 10.593 2.623 -9.551 1.00 95.50 94 VAL A O 1
ATOM 726 N N . PHE A 1 95 ? 10.539 2.691 -11.787 1.00 94.06 95 PHE A N 1
ATOM 727 C CA . PHE A 1 95 ? 11.869 2.131 -12.002 1.00 94.06 95 PHE A CA 1
ATOM 728 C C . PHE A 1 95 ? 12.778 3.136 -12.701 1.00 94.06 95 PHE A C 1
ATOM 730 O O . PHE A 1 95 ? 12.377 3.850 -13.619 1.00 94.06 95 PHE A O 1
ATOM 737 N N . THR A 1 96 ? 14.042 3.166 -12.275 1.00 85.69 96 THR A N 1
ATOM 738 C CA . THR A 1 96 ? 15.072 4.027 -12.884 1.00 85.69 96 THR A CA 1
ATOM 739 C C . THR A 1 96 ? 15.410 3.603 -14.317 1.00 85.69 96 THR A C 1
ATOM 741 O O . THR A 1 96 ? 15.805 4.429 -15.140 1.00 85.69 96 THR A O 1
ATOM 744 N N . GLY A 1 97 ? 15.221 2.319 -14.632 1.00 84.69 97 GLY A N 1
ATOM 745 C CA . GLY A 1 97 ? 15.300 1.757 -15.975 1.00 84.69 97 GLY A CA 1
ATOM 746 C C . GLY A 1 97 ? 13.942 1.271 -16.481 1.00 84.69 97 GLY A C 1
ATOM 747 O O . GLY A 1 97 ? 12.972 1.165 -15.738 1.00 84.69 97 GLY A O 1
ATOM 748 N N . LYS A 1 98 ? 13.879 0.930 -17.770 1.00 85.19 98 LYS A N 1
ATOM 749 C CA . LYS A 1 98 ? 12.691 0.303 -18.354 1.00 85.19 98 LYS A CA 1
ATOM 750 C C . LYS A 1 98 ? 12.732 -1.202 -18.125 1.00 85.19 98 LYS A C 1
ATOM 752 O O . LYS A 1 98 ? 13.616 -1.870 -18.655 1.00 85.19 98 LYS A O 1
ATOM 757 N N . ILE A 1 99 ? 11.740 -1.737 -17.424 1.00 83.94 99 ILE A N 1
ATOM 758 C CA . ILE A 1 99 ? 11.486 -3.178 -17.389 1.00 83.94 99 ILE A CA 1
ATOM 759 C C . ILE A 1 99 ? 10.469 -3.482 -18.484 1.00 83.94 99 ILE A C 1
ATOM 761 O O . ILE A 1 99 ? 9.418 -2.849 -18.549 1.00 83.94 99 ILE A O 1
ATOM 765 N N . ASP A 1 100 ? 10.815 -4.392 -19.393 1.00 84.75 100 ASP A N 1
ATOM 766 C CA . ASP A 1 100 ? 10.011 -4.754 -20.569 1.00 84.75 100 ASP A CA 1
ATOM 767 C C . ASP A 1 100 ? 9.582 -3.559 -21.446 1.00 84.75 100 ASP A C 1
ATOM 769 O O . ASP A 1 100 ? 8.612 -3.655 -22.188 1.00 84.75 100 ASP A O 1
ATOM 773 N N . GLY A 1 101 ? 10.303 -2.430 -21.383 1.00 86.44 101 GLY A N 1
ATOM 774 C CA . GLY A 1 101 ? 10.019 -1.206 -22.148 1.00 86.44 101 GLY A CA 1
ATOM 775 C C . GLY A 1 101 ? 9.261 -0.101 -21.392 1.00 86.44 101 GLY A C 1
ATOM 776 O O . GLY A 1 101 ? 9.119 0.996 -21.939 1.00 86.44 101 GLY A O 1
ATOM 777 N N . TRP A 1 102 ? 8.840 -0.345 -20.144 1.00 88.31 102 TRP A N 1
ATOM 778 C CA . TRP A 1 102 ? 8.068 0.590 -19.309 1.00 88.31 102 TRP A CA 1
ATOM 779 C C . TRP A 1 102 ? 8.777 0.897 -17.991 1.00 88.31 102 TRP A C 1
ATOM 781 O O . TRP A 1 102 ? 9.472 0.039 -17.445 1.00 88.31 102 TRP A O 1
ATOM 791 N N . SER A 1 103 ? 8.614 2.126 -17.496 1.00 89.56 103 SER A N 1
ATOM 792 C CA . SER A 1 103 ? 9.208 2.584 -16.234 1.00 89.56 103 SER A CA 1
ATOM 793 C C . SER A 1 103 ? 8.323 2.299 -15.027 1.00 89.56 103 SER A C 1
ATOM 795 O O . SER A 1 103 ? 8.853 2.082 -13.945 1.00 89.56 103 SER A O 1
ATOM 797 N N . ASP A 1 104 ? 7.002 2.255 -15.203 1.00 94.31 104 ASP A N 1
ATOM 798 C CA . ASP A 1 104 ? 6.071 2.222 -14.079 1.00 94.31 104 ASP A CA 1
ATOM 799 C C . ASP A 1 104 ? 5.182 0.983 -14.177 1.00 94.31 104 ASP A C 1
ATOM 801 O O . ASP A 1 104 ? 4.717 0.589 -15.254 1.00 94.31 104 ASP A O 1
ATOM 805 N N . TRP A 1 105 ? 4.952 0.342 -13.036 1.00 96.81 105 TRP A N 1
ATOM 806 C CA . TRP A 1 105 ? 4.234 -0.925 -12.969 1.00 96.81 105 TRP A CA 1
ATOM 807 C C . TRP A 1 105 ? 3.306 -0.975 -11.762 1.00 96.81 105 TRP A C 1
ATOM 809 O O . TRP A 1 105 ? 3.678 -0.596 -10.654 1.00 96.81 105 TRP A O 1
ATOM 819 N N . HIS A 1 106 ? 2.111 -1.515 -11.983 1.00 97.12 106 HIS A N 1
ATOM 820 C CA . HIS A 1 106 ? 1.202 -1.931 -10.929 1.00 97.12 106 HIS A CA 1
ATOM 821 C C . HIS A 1 106 ? 1.649 -3.277 -10.356 1.00 97.12 106 HIS A C 1
ATOM 823 O O . HIS A 1 106 ? 1.934 -4.227 -11.091 1.00 97.12 106 HIS A O 1
ATOM 829 N N . PHE A 1 107 ? 1.628 -3.369 -9.036 1.00 97.56 107 PHE A N 1
ATOM 830 C CA . PHE A 1 107 ? 1.816 -4.572 -8.247 1.00 97.56 107 PHE A CA 1
ATOM 831 C C . PHE A 1 107 ? 0.577 -4.807 -7.395 1.00 97.56 107 PHE A C 1
ATOM 833 O O . PHE A 1 107 ? -0.069 -3.864 -6.939 1.00 97.56 107 PHE A O 1
ATOM 840 N N . PHE A 1 108 ? 0.269 -6.072 -7.147 1.00 95.94 108 PHE A N 1
ATOM 841 C CA . PHE A 1 108 ? -0.762 -6.458 -6.195 1.00 95.94 108 PHE A CA 1
ATOM 842 C C . PHE A 1 108 ? -0.170 -7.366 -5.121 1.00 95.94 108 PHE A C 1
ATOM 844 O O . PHE A 1 108 ? 0.803 -8.087 -5.352 1.00 95.94 108 PHE A O 1
ATOM 851 N N . PHE A 1 109 ? -0.771 -7.338 -3.936 1.00 97.44 109 PHE A N 1
ATOM 852 C CA . PHE A 1 109 ? -0.410 -8.238 -2.850 1.00 97.44 109 PHE A CA 1
ATOM 853 C C . PHE A 1 109 ? -1.132 -9.579 -2.996 1.00 97.44 109 PHE A C 1
ATOM 855 O O . PHE A 1 109 ? -2.362 -9.643 -2.933 1.00 97.44 109 PHE A O 1
ATOM 862 N N . HIS A 1 110 ? -0.367 -10.657 -3.156 1.00 95.75 110 HIS A N 1
ATOM 863 C CA . HIS A 1 110 ? -0.868 -12.023 -3.165 1.00 95.75 110 HIS A CA 1
ATOM 864 C C . HIS A 1 110 ? -0.782 -12.618 -1.752 1.00 95.75 110 HIS A C 1
ATOM 866 O O . HIS A 1 110 ? 0.256 -13.126 -1.326 1.00 95.75 110 HIS A O 1
ATOM 872 N N . GLN A 1 111 ? -1.892 -12.554 -1.011 1.00 93.19 111 GLN A N 1
ATOM 873 C CA . GLN A 1 111 ? -1.936 -12.880 0.420 1.00 93.19 111 GLN A CA 1
ATOM 874 C C . GLN A 1 111 ? -1.534 -14.326 0.743 1.00 93.19 111 GLN A C 1
ATOM 876 O O . GLN A 1 111 ? -0.874 -14.563 1.750 1.00 93.19 111 GLN A O 1
ATOM 881 N N . GLN A 1 112 ? -1.892 -15.294 -0.107 1.00 94.06 112 GLN A N 1
ATOM 882 C CA . GLN A 1 112 ? -1.607 -16.714 0.147 1.00 94.06 112 GLN A CA 1
ATOM 883 C C . GLN A 1 112 ? -0.108 -17.026 0.109 1.00 94.06 112 GLN A C 1
ATOM 885 O O . GLN A 1 112 ? 0.368 -17.859 0.873 1.00 94.06 112 GLN A O 1
ATOM 890 N N . THR A 1 113 ? 0.632 -16.358 -0.779 1.00 95.94 113 THR A N 1
ATOM 891 C CA . THR A 1 113 ? 2.087 -16.542 -0.911 1.00 95.94 113 THR A CA 1
ATOM 892 C C . THR A 1 113 ? 2.879 -15.453 -0.203 1.00 95.94 113 THR A C 1
ATOM 894 O O . THR A 1 113 ? 4.100 -15.544 -0.140 1.00 95.94 113 THR A O 1
ATOM 897 N N . ASN A 1 114 ? 2.197 -14.447 0.350 1.00 96.19 114 ASN A N 1
ATOM 898 C CA . ASN A 1 114 ? 2.789 -13.284 0.992 1.00 96.19 114 ASN A CA 1
ATOM 899 C C . ASN A 1 114 ? 3.805 -12.553 0.094 1.00 96.19 114 ASN A C 1
ATOM 901 O O . ASN A 1 114 ? 4.944 -12.305 0.486 1.00 96.19 114 ASN A O 1
ATOM 905 N N . GLN A 1 115 ? 3.403 -12.239 -1.138 1.00 97.12 115 GLN A N 1
ATOM 906 C CA . GLN A 1 115 ? 4.281 -11.643 -2.148 1.00 97.12 115 GLN A CA 1
ATOM 907 C C . GLN A 1 115 ? 3.636 -10.442 -2.830 1.00 97.12 115 GLN A C 1
ATOM 909 O O . GLN A 1 115 ? 2.419 -10.398 -3.007 1.00 97.12 115 GLN A O 1
ATOM 914 N N . LEU A 1 116 ? 4.469 -9.501 -3.274 1.00 97.12 116 LEU A N 1
ATOM 915 C CA . LEU A 1 116 ? 4.077 -8.498 -4.258 1.00 97.12 116 LEU A CA 1
ATOM 916 C C . LEU A 1 116 ? 4.319 -9.055 -5.657 1.00 97.12 116 LEU A C 1
ATOM 918 O O . LEU A 1 116 ? 5.432 -9.457 -5.993 1.00 97.12 116 LEU A O 1
ATOM 922 N N . VAL A 1 117 ? 3.272 -9.078 -6.472 1.00 95.94 117 VAL A N 1
ATOM 923 C CA . VAL A 1 117 ? 3.315 -9.639 -7.821 1.00 95.94 117 VAL A CA 1
ATOM 924 C C . VAL A 1 117 ? 3.049 -8.531 -8.828 1.00 95.94 117 VAL A C 1
ATOM 926 O O . VAL A 1 117 ? 2.061 -7.804 -8.724 1.00 95.94 117 VAL A O 1
ATOM 929 N N . ARG A 1 118 ? 3.947 -8.402 -9.808 1.00 95.25 118 ARG A N 1
ATOM 930 C CA . ARG A 1 118 ? 3.814 -7.445 -10.909 1.00 95.25 118 ARG A CA 1
ATOM 931 C C . ARG A 1 118 ? 2.615 -7.829 -11.773 1.00 95.25 118 ARG A C 1
ATOM 933 O O . ARG A 1 118 ? 2.532 -8.967 -12.229 1.00 95.25 118 ARG A O 1
ATOM 940 N N . LEU A 1 119 ? 1.710 -6.884 -11.999 1.00 92.94 119 LEU A N 1
ATOM 941 C CA . LEU A 1 119 ? 0.445 -7.114 -12.691 1.00 92.94 119 LEU A CA 1
ATOM 942 C C . LEU A 1 119 ? 0.481 -6.581 -14.123 1.00 92.94 119 LEU A C 1
ATOM 944 O O . LEU A 1 119 ? 0.389 -7.333 -15.089 1.00 92.94 119 LEU A O 1
ATOM 948 N N . SER A 1 120 ? 0.601 -5.265 -14.261 1.00 93.12 120 SER A N 1
ATOM 949 C CA . SER A 1 120 ? 0.496 -4.570 -15.539 1.00 93.12 120 SER A CA 1
ATOM 950 C C . SER A 1 120 ? 1.256 -3.257 -15.495 1.00 93.12 120 SER A C 1
ATOM 952 O O . SER A 1 120 ? 1.630 -2.770 -14.431 1.00 93.12 120 SER A O 1
ATOM 954 N N . ARG A 1 121 ? 1.455 -2.658 -16.663 1.00 93.38 121 ARG A N 1
ATOM 955 C CA . ARG A 1 121 ? 2.053 -1.327 -16.789 1.00 93.38 121 ARG A CA 1
ATOM 956 C C . ARG A 1 121 ? 1.210 -0.299 -16.034 1.00 93.38 121 ARG A C 1
ATOM 958 O O . ARG A 1 121 ? -0.017 -0.442 -15.962 1.00 93.38 121 ARG A O 1
ATOM 965 N N . ALA A 1 122 ? 1.867 0.692 -15.459 1.00 84.94 122 ALA A N 1
ATOM 966 C CA . ALA A 1 122 ? 1.244 1.920 -14.998 1.00 84.94 122 ALA A CA 1
ATOM 967 C C . ALA A 1 122 ? 1.620 3.031 -15.985 1.00 84.94 122 ALA A C 1
ATOM 969 O O . ALA A 1 122 ? 2.775 3.096 -16.393 1.00 84.94 122 ALA A O 1
ATOM 970 N N . TYR A 1 123 ? 0.629 3.845 -16.362 1.00 71.94 123 TYR A N 1
ATOM 971 C CA . TYR A 1 123 ? 0.703 4.904 -17.381 1.00 71.94 123 TYR A CA 1
ATOM 972 C C . TYR A 1 123 ? 1.030 4.464 -18.825 1.00 71.94 123 TYR A C 1
ATOM 974 O O . TYR A 1 123 ? 1.919 3.618 -19.081 1.00 71.94 123 TYR A O 1
#

Foldseek 3Di:
DQQKADWDQDPVQFKTWIDGPNDIDMDGHAAWDDWAAQRLQQKIWTQGPDDPAGQKIWIAHNRRHTPDMDGDDPQWTFHDWDADPNSFIWTKIAGPDDDVHAGIFTWGQDSVVRDTDTDGGDD

pLDDT: mean 94.12, std 5.81, range [56.56, 98.69]

Sequence (123 aa):
MNNISGLTLLANQSTIQWGFMGEAFTLTLSGIDQVLVDESRDLIFILDQKESLPERLTIINAQGKILSSFSPPDGGGFYYMTVDSKKEVLIVCVFTGKIDGWSDWHFFFHQQTNQLVRLSRAY

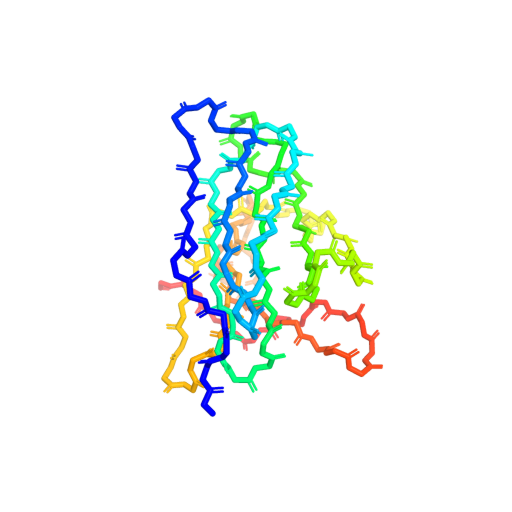Organism: Enterobacter agglomerans (NCBI:txid549)

Secondary structure (DSSP, 8-state):
---EEEEEE-TTSSEEEEEETTEEEEEE-SS--EEEEETTTTEEEEEEEESSSEEEEEEEETTS-EEEEEPPPTTEEEEEEEE-TTS-EEEEEEEEEEETTEEEEEEEEETTTTEEEEEEE--